Protein AF-A0A7R9UP98-F1 (afdb_monomer_lite)

Sequence (115 aa):
EKPYFRLSAMPDPSTVRPPRVLADALEVVKRRWASDLDYDYAREQLKSIRQDLTVQLLHDDLAADVYETHARIAIEADDLGEFNTCQAQLQPLHAAGHHVRHAPEFCAYRVLYNS

Organism: Diacronema lutheri (NCBI:txid2081491)

Secondary structure (DSSP, 8-state):
---------PPPGGGSPPHHHHHHHHHHHHHHHHHH--HHHHHHHHHHHHHHHHHTT--SHHHHHHHHHHHHHHHHTT-HHHHHHHHHHHHHHHHTTTTTTTHHHHHHHHHHS--

Foldseek 3Di:
DDDDPPPPPPPDLVPQDDLVVLLVLLVVLVVCCVPPVPLVVSLVSLVSSLSSCVSVVPLALSNLSSLVVQLVSCVVVVNVVSNVVSLVSNVVSCVVPHPVVCVVVNVVCCVVVVD

Structure (mmCIF, N/CA/C/O backbone):
data_AF-A0A7R9UP98-F1
#
_entry.id   AF-A0A7R9UP98-F1
#
loop_
_atom_site.group_PDB
_atom_site.id
_atom_site.type_symbol
_atom_site.label_atom_id
_atom_site.label_alt_id
_atom_site.label_comp_id
_atom_site.label_asym_id
_atom_site.label_entity_id
_atom_site.label_seq_id
_atom_site.pdbx_PDB_ins_code
_atom_site.Cartn_x
_atom_site.Cartn_y
_atom_site.Cartn_z
_atom_site.occupancy
_atom_site.B_iso_or_equiv
_atom_site.auth_seq_id
_atom_site.auth_comp_id
_atom_site.auth_asym_id
_atom_site.auth_atom_id
_atom_site.pdbx_PDB_model_num
ATOM 1 N N . GLU A 1 1 ? 27.767 -6.235 24.471 1.00 41.78 1 GLU A N 1
ATOM 2 C CA . GLU A 1 1 ? 27.054 -5.758 23.265 1.00 41.78 1 GLU A CA 1
ATOM 3 C C . GLU A 1 1 ? 26.951 -6.879 22.239 1.00 41.78 1 GLU A C 1
ATOM 5 O O . GLU A 1 1 ? 27.918 -7.611 22.062 1.00 41.78 1 GLU A O 1
ATOM 10 N N . LYS A 1 2 ? 25.772 -7.078 21.637 1.00 41.09 2 LYS A N 1
ATOM 11 C CA . LYS A 1 2 ? 25.534 -8.093 20.598 1.00 41.09 2 LYS A CA 1
ATOM 12 C C . LYS A 1 2 ? 25.690 -7.432 19.221 1.00 41.09 2 LYS A C 1
ATOM 14 O O . LYS A 1 2 ? 25.145 -6.344 19.042 1.00 41.09 2 LYS A O 1
ATOM 19 N N . PRO A 1 3 ? 26.402 -8.044 18.261 1.00 43.03 3 PRO A N 1
ATOM 20 C CA . PRO A 1 3 ? 26.537 -7.478 16.928 1.00 43.03 3 PRO A CA 1
ATOM 21 C C . PRO A 1 3 ? 25.177 -7.454 16.219 1.00 43.03 3 PRO A C 1
ATOM 23 O O . PRO A 1 3 ? 24.456 -8.452 16.182 1.00 43.03 3 PRO A O 1
ATOM 26 N N . TYR A 1 4 ? 24.840 -6.287 15.671 1.00 38.25 4 TYR A N 1
ATOM 27 C CA . TYR A 1 4 ? 23.682 -6.047 14.819 1.00 38.25 4 TYR A CA 1
ATOM 28 C C . TYR A 1 4 ? 23.824 -6.853 13.529 1.00 38.25 4 TYR A C 1
ATOM 30 O O . TYR A 1 4 ? 24.476 -6.429 12.576 1.00 38.25 4 TYR A O 1
ATOM 38 N N . PHE A 1 5 ? 23.195 -8.019 13.490 1.00 37.38 5 PHE A N 1
ATOM 39 C CA . PHE A 1 5 ? 22.993 -8.742 12.249 1.00 37.38 5 PHE A CA 1
ATOM 40 C C . PHE A 1 5 ? 21.791 -8.098 11.551 1.00 37.38 5 PHE A C 1
ATOM 42 O O . PHE A 1 5 ? 20.640 -8.393 11.870 1.00 37.38 5 PHE A O 1
ATOM 49 N N . ARG A 1 6 ? 22.042 -7.149 10.640 1.00 45.88 6 ARG A N 1
ATOM 50 C CA . ARG A 1 6 ? 21.003 -6.713 9.702 1.00 45.88 6 ARG A CA 1
ATOM 51 C C . ARG A 1 6 ? 20.699 -7.898 8.788 1.00 45.88 6 ARG A C 1
ATOM 53 O O . ARG A 1 6 ? 21.364 -8.088 7.775 1.00 45.88 6 ARG A O 1
ATOM 60 N N . LEU A 1 7 ? 19.694 -8.690 9.149 1.00 43.59 7 LEU A N 1
ATOM 61 C CA . LEU A 1 7 ? 19.014 -9.594 8.225 1.00 43.59 7 LEU A CA 1
ATOM 62 C C . LEU A 1 7 ? 18.200 -8.748 7.241 1.00 43.59 7 LEU A C 1
ATOM 64 O O . LEU A 1 7 ? 16.979 -8.703 7.295 1.00 43.59 7 LEU A O 1
ATOM 68 N N . SER A 1 8 ? 18.886 -8.093 6.307 1.00 48.81 8 SER A N 1
ATOM 69 C CA . SER A 1 8 ? 18.308 -7.835 4.989 1.00 48.81 8 SER A CA 1
ATOM 70 C C . SER A 1 8 ? 18.364 -9.151 4.211 1.00 48.81 8 SER A C 1
ATOM 72 O O . SER A 1 8 ? 19.108 -9.279 3.243 1.00 48.81 8 SER A O 1
ATOM 74 N N . ALA A 1 9 ? 17.637 -10.169 4.680 1.00 50.19 9 ALA A N 1
ATOM 75 C CA . ALA A 1 9 ? 17.343 -11.319 3.843 1.00 50.19 9 ALA A CA 1
ATOM 76 C C . ALA A 1 9 ? 16.427 -10.789 2.741 1.00 50.19 9 ALA A C 1
ATOM 78 O O . ALA A 1 9 ? 15.290 -10.404 3.013 1.00 50.19 9 ALA A O 1
ATOM 79 N N . MET A 1 10 ? 16.959 -10.669 1.524 1.00 46.31 10 MET A N 1
ATOM 80 C CA . MET A 1 10 ? 16.123 -10.432 0.355 1.00 46.31 10 MET A CA 1
ATOM 81 C C . MET A 1 10 ? 15.024 -11.503 0.382 1.00 46.31 10 MET A C 1
ATOM 83 O O . MET A 1 10 ? 15.370 -12.682 0.503 1.00 46.31 10 MET A O 1
ATOM 87 N N . PRO A 1 11 ? 13.732 -11.126 0.363 1.00 49.78 11 PRO A N 1
ATOM 88 C CA . PRO A 1 11 ? 12.665 -12.111 0.288 1.00 49.78 11 PRO A CA 1
ATOM 89 C C . PRO A 1 11 ? 12.935 -12.984 -0.935 1.00 49.78 11 PRO A C 1
ATOM 91 O O . PRO A 1 11 ? 13.249 -12.473 -2.012 1.00 49.78 11 PRO A O 1
ATOM 94 N N . ASP A 1 12 ? 12.917 -14.299 -0.734 1.00 50.06 12 ASP A N 1
ATOM 95 C CA . ASP A 1 12 ? 13.171 -15.261 -1.797 1.00 50.06 12 ASP A CA 1
ATOM 96 C C . ASP A 1 12 ? 12.195 -14.965 -2.954 1.00 50.06 12 ASP A C 1
ATOM 98 O O . ASP A 1 12 ? 10.987 -14.916 -2.707 1.00 50.06 12 ASP A O 1
ATOM 102 N N . PRO A 1 13 ? 12.659 -14.750 -4.200 1.00 51.25 13 PRO A N 1
ATOM 103 C CA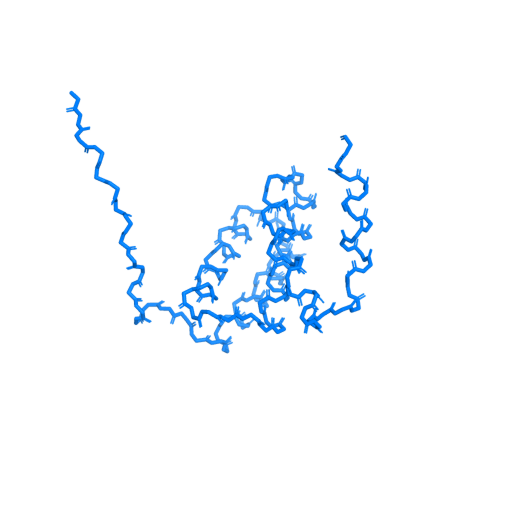 . PRO A 1 13 ? 11.787 -14.468 -5.341 1.00 51.25 13 PRO A CA 1
ATOM 104 C C . PRO A 1 13 ? 10.675 -15.511 -5.533 1.00 51.25 13 PRO A C 1
ATOM 106 O O . PRO A 1 13 ? 9.622 -15.189 -6.076 1.00 51.25 13 PRO A O 1
ATOM 109 N N . SER A 1 14 ? 10.878 -16.749 -5.062 1.00 52.53 14 SER A N 1
ATOM 110 C CA . SER A 1 14 ? 9.872 -17.819 -5.081 1.00 52.53 14 SER A CA 1
ATOM 111 C C . SER A 1 14 ? 8.737 -17.640 -4.061 1.00 52.53 14 SER A C 1
ATOM 113 O O . SER A 1 14 ? 7.706 -18.300 -4.175 1.00 52.53 14 SER A O 1
ATOM 115 N N . THR A 1 15 ? 8.892 -16.731 -3.095 1.00 69.88 15 THR A N 1
ATOM 116 C CA . THR A 1 15 ? 7.863 -16.363 -2.103 1.00 69.88 15 THR A CA 1
ATOM 117 C C . THR A 1 15 ? 7.038 -15.144 -2.510 1.00 69.88 15 THR A C 1
ATOM 119 O O . THR A 1 15 ? 6.049 -14.822 -1.853 1.00 69.88 15 THR A O 1
ATOM 122 N N . VAL A 1 16 ? 7.411 -14.485 -3.609 1.00 83.88 16 VAL A N 1
ATOM 123 C CA . VAL A 1 16 ? 6.741 -13.280 -4.090 1.00 83.88 16 VAL A CA 1
ATOM 124 C C . VAL A 1 16 ? 5.466 -13.659 -4.842 1.00 83.88 16 VAL A C 1
ATOM 126 O O . VAL A 1 16 ? 5.486 -14.453 -5.787 1.00 83.88 16 VAL A O 1
ATOM 129 N N . ARG A 1 17 ? 4.327 -13.097 -4.427 1.00 90.56 17 ARG A N 1
ATOM 130 C CA . ARG A 1 17 ? 3.030 -13.402 -5.049 1.00 90.56 17 ARG A CA 1
ATOM 131 C C . ARG A 1 17 ? 2.944 -12.806 -6.465 1.00 90.56 17 ARG A C 1
ATOM 133 O O . ARG A 1 17 ? 3.323 -11.651 -6.661 1.00 90.56 17 ARG A O 1
ATOM 140 N N . PRO A 1 18 ? 2.385 -13.539 -7.448 1.00 92.88 18 PRO A N 1
ATOM 141 C CA . PRO A 1 18 ? 2.202 -13.018 -8.801 1.00 92.88 18 PRO A CA 1
ATOM 142 C C . PRO A 1 18 ? 1.107 -11.933 -8.853 1.00 92.88 18 PRO A C 1
ATOM 144 O O . PRO A 1 18 ? 0.195 -11.960 -8.021 1.00 92.88 18 PRO A O 1
ATOM 147 N N . PRO A 1 19 ? 1.095 -11.054 -9.879 1.00 92.56 19 PRO A N 1
ATOM 148 C CA . PRO A 1 19 ? 0.209 -9.882 -9.940 1.00 92.56 19 PRO A CA 1
ATOM 149 C C . PRO A 1 19 ? -1.278 -10.185 -9.739 1.00 92.56 19 PRO A C 1
ATOM 151 O O . PRO A 1 19 ? -1.954 -9.491 -8.989 1.00 92.56 19 PRO A O 1
ATOM 154 N N . ARG A 1 20 ? -1.787 -11.275 -10.333 1.00 92.75 20 ARG A N 1
ATOM 155 C CA . ARG A 1 20 ? -3.192 -11.692 -10.159 1.00 92.75 20 ARG A CA 1
ATOM 156 C C . ARG A 1 20 ? -3.555 -11.953 -8.691 1.00 92.75 20 ARG A C 1
ATOM 158 O O . ARG A 1 20 ? -4.618 -11.560 -8.240 1.00 92.75 20 ARG A O 1
ATOM 165 N N . VAL A 1 21 ? -2.641 -12.573 -7.939 1.00 94.81 21 VAL A N 1
ATOM 166 C CA . VAL A 1 21 ? -2.848 -12.898 -6.521 1.00 94.81 21 VAL A CA 1
ATOM 167 C C . VAL A 1 21 ? -2.729 -11.636 -5.671 1.00 94.81 21 VAL A C 1
ATOM 169 O O . VAL A 1 21 ? -3.433 -11.507 -4.676 1.00 94.81 21 VAL A O 1
ATOM 172 N N . LEU A 1 22 ? -1.866 -10.693 -6.061 1.00 95.25 22 LEU A N 1
ATOM 173 C CA . LEU A 1 22 ? -1.770 -9.386 -5.409 1.00 95.25 22 LEU A CA 1
ATOM 174 C C . LEU A 1 22 ? -3.046 -8.556 -5.601 1.00 95.25 22 LEU A C 1
ATOM 176 O O . LEU A 1 22 ? -3.505 -7.943 -4.641 1.00 95.25 22 LEU A O 1
ATOM 180 N N . ALA A 1 23 ? -3.645 -8.587 -6.793 1.00 94.31 23 ALA A N 1
ATOM 181 C CA . ALA A 1 23 ? -4.933 -7.949 -7.058 1.00 94.31 23 ALA A CA 1
ATOM 182 C C . ALA A 1 23 ? -6.058 -8.573 -6.213 1.00 94.31 23 ALA A C 1
ATOM 184 O O . ALA A 1 23 ? -6.781 -7.855 -5.524 1.00 94.31 23 ALA A O 1
ATOM 185 N N . ASP A 1 24 ? -6.150 -9.906 -6.172 1.00 93.88 24 ASP A N 1
ATOM 186 C CA . ASP A 1 24 ? -7.130 -10.602 -5.326 1.00 93.88 24 ASP A CA 1
ATOM 187 C C . ASP A 1 24 ? -6.931 -10.278 -3.836 1.00 93.88 24 ASP A C 1
ATOM 189 O O . ASP A 1 24 ? -7.898 -10.053 -3.102 1.00 93.88 24 ASP A O 1
ATOM 193 N N . ALA A 1 25 ? -5.675 -10.223 -3.381 1.00 95.06 25 ALA A N 1
ATOM 194 C CA . ALA A 1 25 ? -5.334 -9.865 -2.010 1.00 95.06 25 ALA A CA 1
ATOM 195 C C . ALA A 1 25 ? -5.737 -8.421 -1.680 1.00 95.06 25 ALA A C 1
ATOM 197 O O . ALA A 1 25 ? -6.303 -8.185 -0.613 1.00 95.06 25 ALA A O 1
ATOM 198 N N . LEU A 1 26 ? -5.507 -7.471 -2.591 1.00 96.75 26 LEU A N 1
ATOM 199 C CA . LEU A 1 26 ? -5.946 -6.085 -2.427 1.00 96.75 26 LEU A CA 1
ATOM 200 C C . LEU A 1 26 ? -7.469 -6.000 -2.259 1.00 96.75 26 LEU A C 1
ATOM 202 O O . LEU A 1 26 ? -7.948 -5.324 -1.350 1.00 96.75 26 LEU A O 1
ATOM 206 N N . GLU A 1 27 ? -8.234 -6.730 -3.071 1.00 95.75 27 GLU A N 1
ATOM 207 C CA . GLU A 1 27 ? -9.696 -6.761 -2.967 1.00 95.75 27 GLU A CA 1
ATOM 208 C C . GLU A 1 27 ? -10.184 -7.371 -1.646 1.00 95.75 27 GLU A C 1
ATOM 210 O O . GLU A 1 27 ? -11.175 -6.915 -1.072 1.00 95.75 27 GLU A O 1
ATOM 215 N N . VAL A 1 28 ? -9.481 -8.376 -1.114 1.00 95.75 28 VAL A N 1
ATOM 216 C CA . VAL A 1 28 ? -9.757 -8.904 0.233 1.00 95.75 28 VAL A CA 1
ATOM 217 C C . VAL A 1 28 ? -9.521 -7.834 1.296 1.00 95.75 28 VAL A C 1
ATOM 219 O O . VAL A 1 28 ? -10.375 -7.664 2.168 1.00 95.75 28 VAL A O 1
ATOM 222 N N . VAL A 1 29 ? -8.413 -7.090 1.215 1.00 95.75 29 VAL A N 1
ATOM 223 C CA . VAL A 1 29 ? -8.117 -6.010 2.166 1.00 95.75 29 VAL A CA 1
ATOM 224 C C . VAL A 1 29 ? -9.181 -4.916 2.101 1.00 95.75 29 VAL A C 1
ATOM 226 O O . VAL A 1 29 ? -9.720 -4.555 3.143 1.00 95.75 29 VAL A O 1
ATOM 229 N N . LYS A 1 30 ? -9.549 -4.441 0.903 1.00 94.44 30 LYS A N 1
ATOM 230 C CA . LYS A 1 30 ? -10.600 -3.424 0.716 1.00 94.44 30 LYS A CA 1
ATOM 231 C C . LYS A 1 30 ? -11.934 -3.863 1.324 1.00 94.44 30 LYS A C 1
ATOM 233 O O . LYS A 1 30 ? -12.548 -3.106 2.073 1.00 94.44 30 LYS A O 1
ATOM 238 N N . ARG A 1 31 ? -12.371 -5.100 1.046 1.00 93.44 31 ARG A N 1
ATOM 239 C CA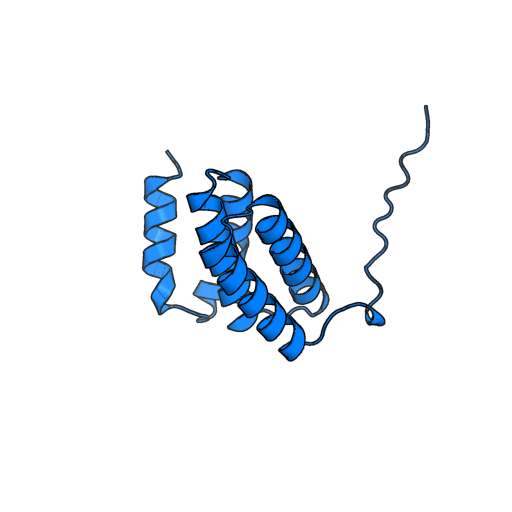 . ARG A 1 31 ? -13.617 -5.648 1.611 1.00 93.44 31 ARG A CA 1
ATOM 240 C C . ARG A 1 31 ? -13.578 -5.720 3.132 1.00 93.44 31 ARG A C 1
ATOM 242 O O . ARG A 1 31 ? -14.568 -5.386 3.771 1.00 93.44 31 ARG A O 1
ATOM 249 N N . ARG A 1 32 ? -12.452 -6.156 3.697 1.00 92.81 32 ARG A N 1
ATOM 250 C CA . ARG A 1 32 ? -12.313 -6.316 5.144 1.00 92.81 32 ARG A CA 1
ATOM 251 C C . ARG A 1 32 ? -12.184 -4.985 5.874 1.00 92.81 32 ARG A C 1
ATOM 253 O O . ARG A 1 32 ? -12.748 -4.838 6.950 1.00 92.81 32 ARG A O 1
ATOM 260 N N . TRP A 1 33 ? -11.511 -4.002 5.278 1.00 93.88 33 TRP A N 1
ATOM 261 C CA . TRP A 1 33 ? -11.506 -2.637 5.800 1.00 93.88 33 TRP A CA 1
ATOM 262 C C . TRP A 1 33 ? -12.934 -2.091 5.903 1.00 93.88 33 TRP A C 1
ATOM 264 O O . TRP A 1 33 ? -13.330 -1.613 6.960 1.00 93.88 33 TRP A O 1
ATOM 274 N N . ALA A 1 34 ? -13.740 -2.268 4.851 1.00 91.50 34 ALA A N 1
ATOM 275 C CA . ALA A 1 34 ? -15.126 -1.809 4.828 1.00 91.50 34 ALA A CA 1
ATOM 276 C C . ALA A 1 34 ? -16.047 -2.500 5.856 1.00 91.50 34 ALA A C 1
ATOM 278 O O . ALA A 1 34 ? -17.080 -1.930 6.203 1.00 91.50 34 ALA A O 1
ATOM 279 N N . SER A 1 35 ? -15.719 -3.715 6.318 1.00 89.62 35 SER A N 1
ATOM 280 C CA . SER A 1 35 ? -16.534 -4.451 7.295 1.00 89.62 35 SER A CA 1
ATOM 281 C C . SER A 1 35 ? -16.057 -4.291 8.736 1.00 89.62 35 SER A C 1
ATOM 283 O O . SER A 1 35 ? -16.879 -4.100 9.630 1.00 89.62 35 SER A O 1
ATOM 285 N N . ASP A 1 36 ? -14.746 -4.380 8.958 1.00 87.75 36 ASP A N 1
ATOM 286 C CA . ASP A 1 36 ? -14.173 -4.593 10.289 1.00 87.75 36 ASP A CA 1
ATOM 287 C C . ASP A 1 36 ? -13.412 -3.363 10.805 1.00 87.75 36 ASP A C 1
ATOM 289 O O . ASP A 1 36 ? -13.196 -3.258 12.010 1.00 87.75 36 ASP A O 1
ATOM 293 N N . LEU A 1 37 ? -12.987 -2.451 9.914 1.00 89.81 37 LEU A N 1
ATOM 294 C CA . LEU A 1 37 ? -12.126 -1.294 10.225 1.00 89.81 37 LEU A CA 1
ATOM 295 C C . LEU A 1 37 ? -10.858 -1.659 11.029 1.00 89.81 37 LEU A C 1
ATOM 297 O O . LEU A 1 37 ? -10.328 -0.861 11.800 1.00 89.81 37 LEU A O 1
ATOM 301 N N . ASP A 1 38 ? -10.350 -2.879 10.838 1.00 92.06 38 ASP A N 1
ATOM 302 C CA . ASP A 1 38 ? -9.120 -3.364 11.468 1.00 92.06 38 ASP A CA 1
ATOM 303 C C . ASP A 1 38 ? -7.893 -2.778 10.749 1.00 92.06 38 ASP A C 1
ATOM 305 O O . ASP A 1 38 ? -7.448 -3.279 9.707 1.00 92.06 38 ASP A O 1
ATOM 309 N N . TYR A 1 39 ? -7.380 -1.671 11.293 1.00 93.81 39 TYR A N 1
ATOM 310 C CA . TYR A 1 39 ? -6.281 -0.924 10.681 1.00 93.81 39 TYR A C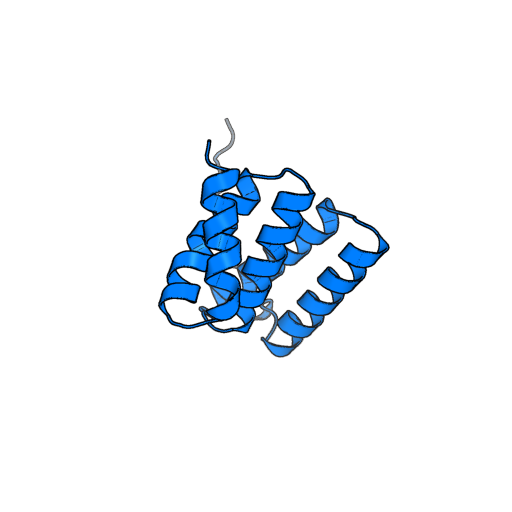A 1
ATOM 311 C C . TYR A 1 39 ? -4.965 -1.693 10.722 1.00 93.81 39 TYR A C 1
ATOM 313 O O . TYR A 1 39 ? -4.243 -1.702 9.726 1.00 93.81 39 TYR A O 1
ATOM 321 N N . ASP A 1 40 ? -4.661 -2.374 11.828 1.00 93.69 40 ASP A N 1
ATOM 322 C CA . ASP A 1 40 ? -3.415 -3.129 11.961 1.00 93.69 40 ASP A CA 1
ATOM 323 C C . ASP A 1 40 ? -3.342 -4.233 10.905 1.00 93.69 40 ASP A C 1
ATOM 325 O O . ASP A 1 40 ? -2.339 -4.347 10.192 1.00 93.69 40 ASP A O 1
ATOM 329 N N . TYR A 1 41 ? -4.442 -4.968 10.707 1.00 93.12 41 TYR A N 1
ATOM 330 C CA . TYR A 1 41 ? -4.530 -5.944 9.628 1.00 93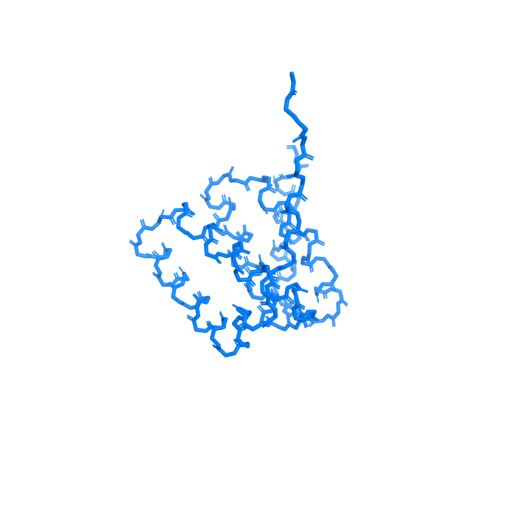.12 41 TYR A CA 1
ATOM 331 C C . TYR A 1 41 ? -4.344 -5.294 8.250 1.00 93.12 41 TYR A C 1
ATOM 333 O O . TYR A 1 41 ? -3.510 -5.750 7.461 1.00 93.12 41 TYR A O 1
ATOM 341 N N . ALA A 1 42 ? -5.103 -4.237 7.938 1.00 95.31 42 ALA A N 1
ATOM 342 C CA . ALA A 1 42 ? -5.043 -3.588 6.628 1.00 95.31 42 ALA A CA 1
ATOM 343 C C . ALA A 1 42 ? -3.632 -3.060 6.320 1.00 95.31 42 ALA A C 1
ATOM 345 O O . ALA A 1 42 ? -3.084 -3.327 5.246 1.00 95.31 42 ALA A O 1
ATOM 346 N N . ARG A 1 43 ? -3.009 -2.386 7.290 1.00 95.56 43 ARG A N 1
ATOM 347 C CA . ARG A 1 43 ? -1.647 -1.854 7.216 1.00 95.56 43 ARG A CA 1
ATOM 348 C C . ARG A 1 43 ? -0.622 -2.952 6.957 1.00 95.56 43 ARG A C 1
ATOM 350 O O . ARG A 1 43 ? 0.208 -2.809 6.057 1.00 95.56 43 ARG A O 1
ATOM 357 N N . GLU A 1 44 ? -0.653 -4.051 7.711 1.00 95.19 44 GLU A N 1
ATOM 358 C CA . GLU A 1 44 ? 0.287 -5.163 7.525 1.00 95.19 44 GLU A CA 1
ATOM 359 C C . GLU A 1 44 ? 0.130 -5.831 6.153 1.00 95.19 44 GLU A C 1
ATOM 361 O O . GLU A 1 44 ? 1.125 -6.069 5.458 1.00 95.19 44 GLU A O 1
ATOM 366 N N . GLN A 1 45 ? -1.107 -6.081 5.716 1.00 96.88 45 GLN A N 1
ATOM 367 C CA . GLN A 1 45 ? -1.354 -6.695 4.411 1.00 96.88 45 GLN A CA 1
ATOM 368 C C . GLN A 1 45 ? -0.919 -5.786 3.259 1.00 96.88 45 GLN A C 1
ATOM 370 O O . GLN A 1 45 ? -0.245 -6.246 2.336 1.00 96.88 45 GLN A O 1
ATOM 375 N N . LEU A 1 46 ? -1.233 -4.491 3.318 1.00 96.88 46 LEU A N 1
ATOM 376 C CA . LEU A 1 46 ? -0.836 -3.540 2.279 1.00 96.88 46 LEU A CA 1
ATOM 377 C C . LEU A 1 46 ? 0.680 -3.331 2.263 1.00 96.88 46 LEU A C 1
ATOM 379 O O . LEU A 1 46 ? 1.266 -3.220 1.187 1.00 96.88 46 LEU A O 1
ATOM 383 N N . LYS A 1 47 ? 1.358 -3.361 3.419 1.00 95.00 47 LYS A N 1
ATOM 384 C CA . LYS A 1 47 ? 2.831 -3.406 3.477 1.00 95.00 47 LYS A CA 1
ATOM 385 C C . LYS A 1 47 ? 3.388 -4.614 2.743 1.00 95.00 47 LYS A C 1
ATOM 387 O O . LYS A 1 47 ? 4.284 -4.449 1.917 1.00 95.00 47 LYS A O 1
ATOM 392 N N . SER A 1 48 ? 2.833 -5.792 3.010 1.00 95.25 48 SER A N 1
ATOM 393 C CA . SER A 1 48 ? 3.242 -7.034 2.361 1.00 95.25 48 SER A CA 1
ATOM 394 C C . SER A 1 48 ? 3.024 -6.987 0.841 1.00 95.25 48 SER A C 1
ATOM 396 O O . SER A 1 48 ? 3.921 -7.349 0.086 1.00 95.25 48 SER A O 1
ATOM 398 N N . ILE A 1 49 ? 1.877 -6.486 0.370 1.00 95.81 49 ILE A N 1
ATOM 399 C CA . ILE A 1 49 ? 1.593 -6.355 -1.071 1.00 95.81 49 ILE A CA 1
ATOM 400 C C . ILE A 1 49 ? 2.574 -5.374 -1.734 1.00 95.81 49 ILE A C 1
ATOM 402 O O . ILE A 1 49 ? 3.156 -5.695 -2.767 1.00 95.81 49 ILE A O 1
ATOM 406 N N . ARG A 1 50 ? 2.826 -4.203 -1.130 1.00 94.88 50 ARG A N 1
ATOM 407 C CA . ARG A 1 50 ? 3.795 -3.220 -1.660 1.00 94.88 50 ARG A CA 1
ATOM 408 C C . ARG A 1 50 ? 5.216 -3.778 -1.725 1.00 94.88 50 ARG A C 1
ATOM 410 O O . ARG A 1 50 ? 5.945 -3.471 -2.667 1.00 94.88 50 ARG A O 1
ATOM 417 N N . GLN A 1 51 ? 5.613 -4.595 -0.748 1.00 93.88 51 GLN A N 1
ATOM 418 C CA . GLN A 1 51 ? 6.911 -5.268 -0.763 1.00 93.88 51 GLN A CA 1
ATOM 419 C C . GLN A 1 51 ? 7.033 -6.191 -1.981 1.00 93.88 51 GLN A C 1
ATOM 421 O O . GLN A 1 51 ? 8.028 -6.111 -2.699 1.00 93.88 51 GLN A O 1
ATOM 426 N N . ASP A 1 52 ? 6.009 -6.999 -2.260 1.00 92.69 52 ASP A N 1
ATOM 427 C CA . ASP A 1 52 ? 5.994 -7.893 -3.423 1.00 92.69 52 ASP A CA 1
ATOM 428 C C . ASP A 1 52 ? 6.035 -7.130 -4.753 1.00 92.69 52 ASP A C 1
ATOM 430 O O . ASP A 1 52 ? 6.744 -7.541 -5.674 1.00 92.69 52 ASP A O 1
ATOM 434 N N . LEU A 1 53 ? 5.313 -6.009 -4.854 1.00 92.50 53 LEU A N 1
ATOM 435 C CA . LEU A 1 53 ? 5.352 -5.129 -6.028 1.00 92.50 53 LEU A CA 1
ATOM 436 C C . LEU A 1 53 ? 6.748 -4.535 -6.238 1.00 92.50 53 LEU A C 1
ATOM 438 O O . LEU A 1 53 ? 7.261 -4.536 -7.356 1.00 92.50 53 LEU A O 1
ATOM 442 N N . THR A 1 54 ? 7.388 -4.095 -5.151 1.00 90.94 54 THR A N 1
ATOM 443 C CA . THR A 1 54 ? 8.744 -3.530 -5.179 1.00 90.94 54 THR A CA 1
ATOM 444 C C . THR A 1 54 ? 9.758 -4.567 -5.654 1.00 90.94 54 THR A C 1
ATOM 446 O O . THR A 1 54 ? 10.588 -4.271 -6.509 1.00 90.94 54 THR A O 1
ATOM 449 N N . VAL A 1 55 ? 9.681 -5.801 -5.142 1.00 91.56 55 VAL A N 1
ATOM 450 C CA . VAL A 1 55 ? 10.590 -6.890 -5.537 1.00 91.56 55 VAL A CA 1
ATOM 451 C C . VAL A 1 55 ? 10.404 -7.269 -7.009 1.00 91.56 55 VAL A C 1
ATOM 453 O O . VAL A 1 55 ? 11.381 -7.580 -7.686 1.00 91.56 55 VAL A O 1
ATOM 456 N N . GLN A 1 56 ? 9.175 -7.196 -7.524 1.00 89.12 56 GLN A N 1
ATOM 457 C CA . GLN A 1 56 ? 8.869 -7.442 -8.939 1.00 89.12 56 GLN A CA 1
ATOM 458 C C . GLN A 1 56 ? 9.129 -6.232 -9.847 1.00 89.12 56 GLN A C 1
ATOM 460 O O . GLN A 1 56 ? 8.976 -6.357 -11.060 1.00 89.12 56 GLN A O 1
ATOM 465 N N . LEU A 1 57 ? 9.522 -5.079 -9.288 1.00 90.25 57 LEU A N 1
ATOM 466 C CA . LEU A 1 57 ? 9.682 -3.808 -10.004 1.00 90.25 57 LEU A CA 1
ATOM 467 C C . LEU A 1 57 ? 8.416 -3.395 -10.779 1.00 90.25 57 LEU A C 1
ATOM 469 O O . LEU A 1 57 ? 8.500 -2.791 -11.853 1.00 90.25 57 LEU A O 1
ATOM 473 N N . LEU A 1 58 ? 7.241 -3.715 -10.233 1.00 89.12 58 LEU A N 1
ATOM 474 C CA . LEU A 1 58 ? 5.952 -3.368 -10.822 1.00 89.12 58 LEU A CA 1
ATOM 475 C C . LEU A 1 58 ? 5.587 -1.929 -10.468 1.00 89.12 58 LEU A C 1
ATOM 477 O O . LEU A 1 58 ? 5.443 -1.576 -9.299 1.00 89.12 58 LEU A O 1
ATOM 481 N N . HIS A 1 59 ? 5.432 -1.114 -11.506 1.00 89.25 59 HIS A N 1
ATOM 482 C CA . HIS A 1 59 ? 5.090 0.302 -11.420 1.00 89.25 59 HIS A CA 1
ATOM 483 C C . HIS A 1 59 ? 3.933 0.599 -12.379 1.00 89.25 59 HIS A C 1
ATOM 485 O O . HIS A 1 59 ? 4.061 1.434 -13.267 1.00 89.25 59 HIS A O 1
ATOM 491 N N . ASP A 1 60 ? 2.852 -0.168 -12.256 1.00 90.75 60 ASP A N 1
ATOM 492 C CA . ASP A 1 60 ? 1.675 -0.117 -13.121 1.00 90.75 60 ASP A CA 1
ATOM 493 C C . ASP A 1 60 ? 0.416 0.324 -12.347 1.00 90.75 60 ASP A C 1
ATOM 495 O O . ASP A 1 60 ? 0.489 0.796 -11.208 1.00 90.75 60 ASP A O 1
ATOM 499 N N . ASP A 1 61 ? -0.755 0.173 -12.967 1.00 92.19 61 ASP A N 1
ATOM 500 C CA . ASP A 1 61 ? -2.038 0.545 -12.364 1.00 92.19 61 ASP A CA 1
ATOM 501 C C . ASP A 1 61 ? -2.350 -0.257 -11.090 1.00 92.19 61 ASP A C 1
ATOM 503 O O . ASP A 1 61 ? -2.944 0.283 -10.156 1.00 92.19 61 ASP A O 1
ATOM 507 N N . LEU A 1 62 ? -1.901 -1.517 -10.995 1.00 93.25 62 LEU A N 1
ATOM 508 C CA . LEU A 1 62 ? -2.063 -2.305 -9.772 1.00 93.25 62 LEU A CA 1
ATOM 509 C C . LEU A 1 62 ? -1.225 -1.708 -8.641 1.00 93.25 62 LEU A C 1
ATOM 511 O O . LEU A 1 62 ? -1.710 -1.585 -7.516 1.00 93.25 62 LEU A O 1
ATOM 515 N N . ALA A 1 63 ? 0.018 -1.315 -8.929 1.00 94.06 63 ALA A N 1
ATOM 516 C CA . ALA A 1 63 ? 0.844 -0.641 -7.939 1.00 94.06 63 ALA A CA 1
ATOM 517 C C . ALA A 1 63 ? 0.187 0.662 -7.468 1.00 94.06 63 ALA A C 1
ATOM 519 O O . ALA A 1 63 ? 0.070 0.877 -6.259 1.00 94.06 63 ALA A O 1
ATOM 520 N N . ALA A 1 64 ? -0.308 1.485 -8.397 1.00 93.56 64 ALA A N 1
ATOM 521 C CA . ALA A 1 64 ? -1.032 2.706 -8.059 1.00 93.56 64 ALA A CA 1
ATOM 522 C C . ALA A 1 64 ? 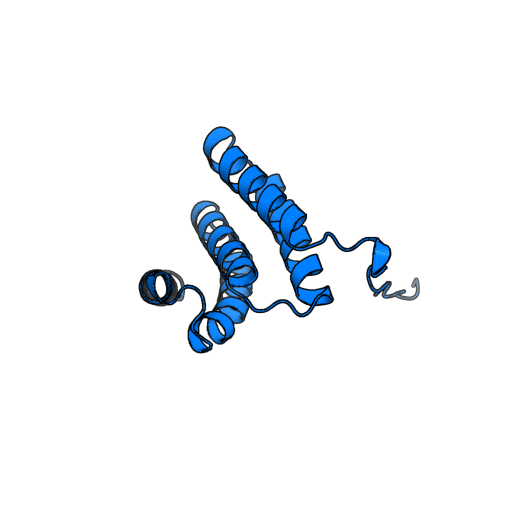-2.238 2.419 -7.146 1.00 93.56 64 ALA A C 1
ATOM 524 O O . ALA A 1 64 ? -2.327 3.015 -6.076 1.00 93.56 64 ALA A O 1
ATOM 525 N N . ASP A 1 65 ? -3.099 1.455 -7.483 1.00 94.25 65 ASP A N 1
ATOM 526 C CA . ASP A 1 65 ? -4.280 1.108 -6.675 1.00 94.25 65 ASP A CA 1
ATOM 527 C C . ASP A 1 65 ? -3.919 0.665 -5.245 1.00 94.25 65 ASP A C 1
ATOM 529 O O . ASP A 1 65 ? -4.548 1.087 -4.270 1.00 94.25 65 ASP A O 1
ATOM 533 N N . VAL A 1 66 ? -2.858 -0.135 -5.085 1.00 96.06 66 VAL A N 1
ATOM 534 C CA . VAL A 1 66 ? -2.375 -0.559 -3.760 1.00 96.06 66 VAL A CA 1
ATOM 535 C C . VAL A 1 66 ? -1.913 0.642 -2.935 1.00 96.06 66 VAL A C 1
ATOM 537 O O . VAL A 1 66 ? -2.283 0.766 -1.764 1.00 96.06 66 VAL A O 1
ATOM 540 N N . TYR A 1 67 ? -1.100 1.526 -3.520 1.00 95.50 67 TYR A N 1
ATOM 541 C CA . TYR A 1 67 ? -0.593 2.702 -2.814 1.00 95.50 67 TYR A CA 1
ATOM 542 C C . TYR A 1 67 ? -1.705 3.711 -2.497 1.00 95.50 67 TYR A C 1
ATOM 544 O O . TYR A 1 67 ? -1.714 4.260 -1.396 1.00 95.50 67 TYR A O 1
ATOM 552 N N . GLU A 1 68 ? -2.655 3.926 -3.409 1.00 93.62 68 GLU A N 1
ATOM 553 C CA . GLU A 1 68 ? -3.815 4.800 -3.196 1.00 93.62 68 GLU A CA 1
ATOM 554 C C . GLU A 1 68 ? -4.715 4.262 -2.083 1.00 93.62 68 GLU A C 1
ATOM 556 O O . GLU A 1 68 ? -5.096 5.005 -1.179 1.00 93.62 68 GLU A O 1
ATOM 561 N N . THR A 1 69 ? -5.012 2.960 -2.112 1.00 95.06 69 THR A N 1
ATOM 562 C CA . THR A 1 69 ? -5.814 2.293 -1.079 1.00 95.06 69 THR A CA 1
ATOM 563 C C . THR A 1 69 ? -5.159 2.437 0.292 1.00 95.06 69 THR A C 1
ATOM 565 O O . THR A 1 69 ? -5.816 2.826 1.254 1.00 95.06 69 THR A O 1
ATOM 568 N N . HIS A 1 70 ? -3.853 2.184 0.387 1.00 96.69 70 HIS A N 1
ATOM 569 C CA . HIS A 1 70 ? -3.139 2.292 1.656 1.00 96.69 70 HIS A CA 1
ATOM 570 C C . HIS A 1 70 ? -3.056 3.733 2.158 1.00 96.69 70 HIS A C 1
ATOM 572 O O . HIS A 1 70 ? -3.256 3.974 3.343 1.00 96.69 70 HIS A O 1
ATOM 578 N N . ALA A 1 71 ? -2.830 4.696 1.267 1.00 94.00 71 ALA A N 1
ATOM 579 C CA . ALA A 1 71 ? -2.822 6.105 1.628 1.00 94.00 71 ALA A CA 1
ATOM 580 C C . ALA A 1 71 ? -4.182 6.577 2.177 1.00 94.00 71 ALA A C 1
ATOM 582 O O . ALA A 1 71 ? -4.204 7.290 3.177 1.00 94.00 71 ALA A O 1
ATOM 583 N N . ARG A 1 72 ? -5.306 6.155 1.574 1.00 92.50 72 ARG A N 1
ATOM 584 C CA . ARG A 1 72 ? -6.657 6.482 2.070 1.00 92.50 72 ARG A CA 1
ATOM 585 C C . ARG A 1 72 ? -6.914 5.885 3.453 1.00 92.50 72 ARG A C 1
ATOM 587 O O . ARG A 1 72 ? -7.268 6.618 4.368 1.00 92.50 72 ARG A O 1
ATOM 594 N N . ILE A 1 73 ? -6.647 4.588 3.618 1.00 94.00 73 ILE A N 1
ATOM 595 C CA . ILE A 1 73 ? -6.819 3.890 4.902 1.00 94.00 73 ILE A CA 1
ATOM 596 C C . ILE A 1 73 ? -5.941 4.520 5.994 1.00 94.00 73 ILE A C 1
ATOM 598 O O . ILE A 1 73 ? -6.396 4.706 7.117 1.00 94.00 73 ILE A O 1
ATOM 602 N N . ALA A 1 74 ? -4.701 4.896 5.668 1.00 93.50 74 ALA A N 1
ATOM 603 C CA . ALA A 1 74 ? -3.800 5.553 6.612 1.00 93.50 74 ALA A CA 1
ATOM 604 C C . ALA A 1 74 ? -4.322 6.927 7.066 1.00 93.50 74 ALA A C 1
ATOM 606 O O . ALA A 1 74 ? -4.230 7.236 8.248 1.00 93.50 74 ALA A O 1
ATOM 607 N N . ILE A 1 75 ? -4.910 7.730 6.168 1.00 92.56 75 ILE A N 1
ATOM 608 C CA . ILE A 1 75 ? -5.566 8.994 6.553 1.00 92.56 75 ILE A CA 1
ATOM 609 C C . ILE A 1 75 ? -6.772 8.726 7.457 1.00 92.56 75 ILE A C 1
ATOM 611 O O . ILE A 1 75 ? -6.917 9.380 8.485 1.00 92.56 75 ILE A O 1
ATOM 615 N N . GLU A 1 76 ? -7.632 7.771 7.093 1.00 91.62 76 GLU A N 1
ATOM 616 C CA . GLU A 1 76 ? -8.814 7.410 7.892 1.00 91.62 76 GLU A CA 1
ATOM 617 C C . GLU A 1 76 ? -8.440 6.938 9.309 1.00 91.62 76 GLU A C 1
ATOM 619 O O . GLU A 1 76 ? -9.202 7.156 10.250 1.00 91.62 76 GLU A O 1
ATOM 624 N N . ALA A 1 77 ? -7.256 6.340 9.466 1.00 91.56 77 ALA A N 1
ATOM 625 C CA . ALA A 1 77 ? -6.701 5.879 10.736 1.00 91.56 77 ALA A CA 1
ATOM 626 C C . ALA A 1 77 ? -5.759 6.887 11.435 1.00 91.56 77 ALA A C 1
ATOM 628 O O . ALA A 1 77 ? -5.153 6.533 12.446 1.00 91.56 77 ALA A O 1
ATOM 629 N N . ASP A 1 78 ? -5.625 8.116 10.920 1.00 92.62 78 ASP A N 1
ATOM 630 C CA . ASP A 1 78 ? -4.739 9.178 11.439 1.00 92.62 78 ASP A CA 1
ATOM 631 C C . ASP A 1 78 ? -3.228 8.819 11.451 1.00 92.62 78 ASP A C 1
ATOM 633 O O . ASP A 1 78 ? -2.424 9.385 12.192 1.00 92.62 78 ASP A O 1
ATOM 637 N N . ASP A 1 79 ? -2.794 7.887 10.592 1.00 93.56 79 ASP A N 1
ATOM 638 C CA . ASP A 1 79 ? -1.387 7.495 10.413 1.00 93.56 79 ASP A CA 1
ATOM 639 C C . ASP A 1 79 ? -0.726 8.295 9.279 1.00 93.56 79 ASP A C 1
ATOM 641 O O . ASP A 1 79 ? -0.467 7.817 8.166 1.00 93.56 79 ASP A O 1
ATOM 645 N N . LEU A 1 80 ? -0.416 9.558 9.578 1.00 91.44 80 LEU A N 1
ATOM 646 C CA . LEU A 1 80 ? 0.222 10.470 8.623 1.00 91.44 80 LEU A CA 1
ATOM 647 C C . LEU A 1 80 ? 1.620 10.002 8.177 1.00 91.44 80 LEU A C 1
ATOM 649 O O . LEU A 1 80 ? 2.072 10.339 7.080 1.00 91.44 80 LEU A O 1
ATOM 653 N N . GLY A 1 81 ? 2.318 9.211 8.997 1.00 93.12 81 GLY A N 1
ATOM 654 C CA . GLY A 1 81 ? 3.632 8.668 8.648 1.00 93.12 81 GLY A CA 1
ATOM 655 C C . GLY A 1 81 ? 3.545 7.648 7.511 1.00 93.12 81 GLY A C 1
ATOM 656 O O . GLY A 1 81 ? 4.317 7.704 6.543 1.00 93.12 81 GLY A O 1
ATOM 657 N N . GLU A 1 82 ? 2.576 6.738 7.596 1.00 92.19 82 GLU A N 1
ATOM 658 C CA . GLU A 1 82 ? 2.321 5.753 6.548 1.00 92.19 82 GLU A CA 1
ATOM 659 C C . GLU A 1 82 ? 1.737 6.407 5.288 1.00 92.19 82 GLU A C 1
ATOM 661 O O . GLU A 1 82 ? 2.153 6.069 4.173 1.00 92.19 82 GLU A O 1
ATOM 666 N N . PHE A 1 83 ? 0.860 7.404 5.449 1.00 93.00 83 PHE A N 1
ATOM 667 C CA . PHE A 1 83 ? 0.345 8.205 4.337 1.00 93.00 83 PHE A CA 1
ATOM 668 C C . PHE A 1 83 ? 1.474 8.869 3.536 1.00 93.00 83 PHE A C 1
ATOM 670 O O . PHE A 1 83 ? 1.560 8.682 2.321 1.00 93.00 83 PHE A O 1
ATOM 677 N N . ASN A 1 84 ? 2.382 9.585 4.204 1.00 91.06 84 ASN A N 1
ATOM 678 C CA . ASN A 1 84 ? 3.501 10.267 3.546 1.00 91.06 84 ASN A CA 1
ATOM 679 C C . ASN A 1 84 ? 4.423 9.284 2.810 1.00 91.06 84 ASN A C 1
ATOM 681 O O . ASN A 1 84 ? 4.900 9.567 1.709 1.00 91.06 84 ASN A O 1
ATOM 685 N N . THR A 1 85 ? 4.621 8.092 3.380 1.00 92.19 85 THR A N 1
ATOM 686 C CA . THR A 1 85 ? 5.371 7.012 2.724 1.00 92.19 85 THR A CA 1
ATOM 687 C C . THR A 1 85 ? 4.691 6.567 1.428 1.00 92.19 85 THR A C 1
ATOM 689 O O . THR A 1 85 ? 5.360 6.411 0.406 1.00 92.19 85 THR A O 1
ATOM 692 N N . CYS A 1 86 ? 3.365 6.391 1.438 1.00 93.31 86 CYS A N 1
ATOM 693 C CA . CYS A 1 86 ? 2.608 6.048 0.233 1.00 93.31 86 CYS A CA 1
ATOM 694 C C . CYS A 1 86 ? 2.651 7.174 -0.804 1.00 93.31 86 CYS A C 1
ATOM 696 O O . CYS A 1 86 ? 2.877 6.918 -1.984 1.00 93.31 86 CYS A O 1
ATOM 698 N N . GLN A 1 87 ? 2.484 8.421 -0.367 1.00 89.56 87 GLN A N 1
ATOM 699 C CA . GLN A 1 87 ? 2.475 9.588 -1.242 1.00 89.56 87 GLN A CA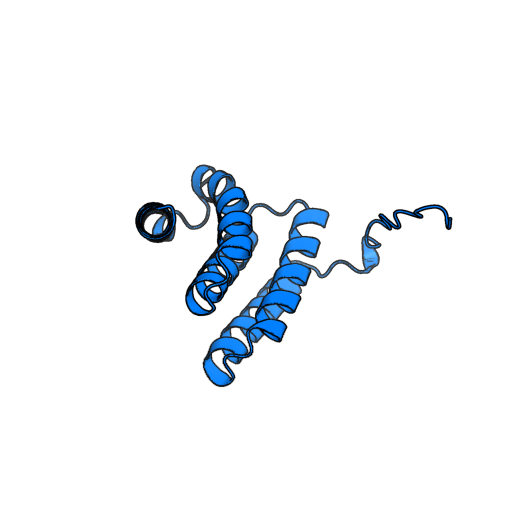 1
ATOM 700 C C . GLN A 1 87 ? 3.781 9.728 -2.037 1.00 89.56 87 GLN A C 1
ATOM 702 O O . GLN A 1 87 ? 3.738 9.982 -3.242 1.00 89.56 87 GLN A O 1
ATOM 707 N N . ALA A 1 88 ? 4.934 9.529 -1.392 1.00 90.88 88 ALA A N 1
ATOM 708 C CA . ALA A 1 88 ? 6.232 9.601 -2.060 1.00 90.88 88 ALA A CA 1
ATOM 709 C C . ALA A 1 88 ? 6.358 8.589 -3.216 1.00 90.88 88 ALA A C 1
ATOM 711 O O . ALA A 1 88 ? 7.015 8.877 -4.215 1.00 90.88 88 ALA A O 1
ATOM 712 N N . GLN A 1 89 ? 5.705 7.427 -3.099 1.00 91.81 89 GLN A N 1
ATOM 713 C CA . GLN A 1 89 ? 5.673 6.394 -4.140 1.00 91.81 89 GLN A CA 1
ATOM 714 C C . GLN A 1 89 ? 4.587 6.647 -5.196 1.00 91.81 89 GLN A C 1
ATOM 716 O O . GLN A 1 89 ? 4.783 6.327 -6.365 1.00 91.81 89 GLN A O 1
ATOM 721 N N . LEU A 1 90 ? 3.470 7.279 -4.824 1.00 90.06 90 LEU A N 1
ATOM 722 C CA . LEU A 1 90 ? 2.419 7.669 -5.771 1.00 90.06 90 LEU A CA 1
ATOM 723 C C . LEU A 1 90 ? 2.868 8.763 -6.736 1.00 90.06 90 LEU A C 1
ATOM 725 O O . LEU A 1 90 ? 2.471 8.748 -7.897 1.00 90.06 90 LEU A O 1
ATOM 729 N N . GLN A 1 91 ? 3.718 9.692 -6.295 1.00 87.88 91 GLN A N 1
ATOM 730 C CA . GLN A 1 91 ? 4.173 10.804 -7.129 1.00 87.88 91 GLN A CA 1
ATOM 731 C C . GLN A 1 91 ? 4.782 10.363 -8.480 1.00 87.88 91 GLN A C 1
ATOM 733 O O . GLN A 1 91 ? 4.335 10.878 -9.510 1.00 87.88 91 GLN A O 1
ATOM 738 N N . PRO A 1 92 ? 5.758 9.432 -8.538 1.00 89.69 92 PRO A N 1
ATOM 739 C CA . PRO A 1 92 ? 6.268 8.934 -9.814 1.00 89.69 92 PRO A CA 1
ATOM 740 C C . PRO A 1 92 ? 5.239 8.103 -10.599 1.00 89.69 92 PRO A C 1
ATOM 742 O O . PRO A 1 92 ? 5.212 8.207 -11.823 1.00 89.69 92 PRO A O 1
ATOM 745 N N . LEU A 1 93 ? 4.367 7.334 -9.934 1.00 88.00 93 LEU A N 1
ATOM 746 C CA . LEU A 1 93 ? 3.328 6.526 -10.596 1.00 88.00 93 LEU A CA 1
ATOM 747 C C . LEU A 1 93 ? 2.294 7.405 -11.316 1.00 88.00 93 LEU A C 1
ATOM 749 O O . LEU A 1 93 ? 1.988 7.187 -12.489 1.00 88.00 93 LEU A O 1
ATOM 753 N N . HIS A 1 94 ? 1.813 8.455 -10.648 1.00 86.25 94 HIS A N 1
ATOM 754 C CA . HIS A 1 94 ? 0.894 9.434 -11.233 1.00 86.25 94 HIS A CA 1
ATOM 755 C C . HIS A 1 94 ? 1.559 10.232 -12.356 1.00 86.25 94 HIS A C 1
ATOM 757 O O . HIS A 1 94 ? 0.933 10.473 -13.388 1.00 86.25 94 HIS A O 1
ATOM 763 N N . ALA A 1 95 ? 2.835 10.604 -12.199 1.00 85.12 95 ALA A N 1
ATOM 764 C CA . ALA A 1 95 ? 3.599 11.280 -13.250 1.00 85.12 95 ALA A CA 1
ATOM 765 C C . ALA A 1 95 ? 3.793 10.404 -14.502 1.00 85.12 95 ALA A C 1
ATOM 767 O O . ALA A 1 95 ? 3.848 10.933 -15.611 1.00 85.12 95 ALA A O 1
ATOM 768 N N . ALA A 1 96 ? 3.859 9.080 -14.335 1.00 85.44 96 ALA A N 1
ATOM 769 C CA . ALA A 1 96 ? 3.929 8.111 -15.426 1.00 85.44 96 ALA A CA 1
ATOM 770 C C . ALA A 1 96 ? 2.570 7.835 -16.103 1.00 85.44 96 ALA A C 1
ATOM 772 O O . ALA A 1 96 ? 2.530 7.170 -17.136 1.00 85.44 96 ALA A O 1
ATOM 773 N N . GLY A 1 97 ? 1.466 8.373 -15.573 1.00 81.56 97 GLY A N 1
ATOM 774 C CA . GLY A 1 97 ? 0.135 8.248 -16.170 1.00 81.56 97 GLY A CA 1
ATOM 775 C C . GLY A 1 97 ? -0.763 7.176 -15.546 1.00 81.56 97 GLY A C 1
ATOM 776 O O . GLY A 1 97 ? -1.890 6.998 -16.013 1.00 81.56 97 GLY A O 1
ATOM 777 N N . HIS A 1 98 ? -0.324 6.505 -14.480 1.00 80.56 98 HIS A N 1
ATOM 778 C CA . HIS A 1 98 ? -1.144 5.525 -13.765 1.00 80.56 98 HIS A CA 1
ATOM 779 C C . HIS A 1 98 ? -2.164 6.232 -12.872 1.00 80.56 98 HIS A C 1
ATOM 781 O O . HIS A 1 98 ? -1.817 7.153 -12.138 1.00 80.56 98 HIS A O 1
ATOM 787 N N . HIS A 1 99 ? -3.438 5.838 -12.966 1.00 67.56 99 HIS A N 1
ATOM 788 C CA . HIS A 1 99 ? -4.539 6.350 -12.129 1.00 67.56 99 HIS A CA 1
ATOM 789 C C . HIS A 1 99 ? -4.655 7.896 -12.032 1.00 67.56 99 HIS A C 1
ATOM 791 O O . HIS A 1 99 ? -5.136 8.450 -11.044 1.00 67.56 99 HIS A O 1
ATOM 797 N N . VAL A 1 100 ? -4.320 8.626 -13.106 1.00 59.84 100 VAL A N 1
ATOM 798 C CA . VAL A 1 100 ? -4.306 10.113 -13.167 1.00 59.84 100 VAL A CA 1
ATOM 799 C C . VAL A 1 100 ? -5.610 10.778 -12.700 1.00 59.84 100 VAL A C 1
ATOM 801 O O . VAL A 1 100 ? -5.592 11.912 -12.226 1.00 59.84 100 VAL A O 1
ATOM 804 N N . ARG A 1 101 ? -6.755 10.087 -12.788 1.00 60.78 101 ARG A N 1
ATOM 805 C CA . ARG A 1 101 ? -8.050 10.613 -12.321 1.00 60.78 101 ARG A CA 1
ATOM 806 C C . ARG A 1 101 ? -8.113 10.820 -10.806 1.00 60.78 101 ARG A C 1
ATOM 808 O O . ARG A 1 101 ? -8.878 11.673 -10.370 1.00 60.78 101 ARG A O 1
ATOM 815 N N . HIS A 1 102 ? -7.326 10.083 -10.024 1.00 62.69 102 HIS A N 1
ATOM 816 C CA . HIS A 1 102 ? -7.266 10.230 -8.567 1.00 62.69 102 HIS A CA 1
ATOM 817 C C . HIS A 1 102 ? -6.168 11.209 -8.123 1.00 62.69 102 HIS A C 1
ATOM 819 O O . HIS A 1 102 ? -6.188 11.683 -6.991 1.00 62.69 102 HIS A O 1
ATOM 825 N N . ALA A 1 103 ? -5.249 11.603 -9.013 1.00 61.41 103 ALA A N 1
ATOM 826 C CA . ALA A 1 103 ? -4.172 12.543 -8.690 1.00 61.41 103 ALA A CA 1
ATOM 827 C C . ALA A 1 103 ? -4.652 13.882 -8.066 1.00 61.41 103 ALA A C 1
ATOM 829 O O . ALA A 1 103 ? -3.993 14.364 -7.139 1.00 61.41 103 ALA A O 1
ATOM 830 N N . PRO A 1 104 ? -5.791 14.488 -8.476 1.00 66.38 104 PRO A N 1
ATOM 831 C CA . PRO A 1 104 ? -6.318 15.686 -7.816 1.00 66.38 104 PRO A CA 1
ATOM 832 C C . PRO A 1 104 ? -6.742 15.462 -6.354 1.00 66.38 104 PRO A C 1
ATOM 834 O O . PRO A 1 104 ? -6.527 16.346 -5.528 1.00 66.38 104 PRO A O 1
ATOM 837 N N . GLU A 1 105 ? -7.292 14.287 -6.024 1.00 69.38 105 GLU A N 1
ATOM 838 C CA . GLU A 1 105 ? -7.683 13.898 -4.658 1.00 69.38 105 GLU A CA 1
ATOM 839 C C . GLU A 1 105 ? -6.448 13.856 -3.742 1.00 69.38 105 GLU A C 1
ATOM 841 O O . GLU A 1 105 ? -6.405 14.515 -2.703 1.00 69.38 105 GLU A O 1
ATOM 846 N N . PHE A 1 106 ? -5.379 13.184 -4.184 1.00 60.78 106 PHE A N 1
ATOM 847 C CA . PHE A 1 106 ? -4.127 13.085 -3.424 1.00 60.78 106 PHE A CA 1
ATOM 848 C C . PHE A 1 106 ? -3.364 14.411 -3.331 1.00 60.78 106 PHE A C 1
ATOM 850 O O . PHE A 1 106 ? -2.707 14.685 -2.322 1.00 60.78 106 PHE A O 1
ATOM 857 N N . CYS A 1 107 ? -3.472 15.269 -4.350 1.00 65.06 107 CYS A N 1
ATOM 858 C CA . CYS A 1 107 ? -2.937 16.627 -4.284 1.00 65.06 107 CYS A CA 1
ATOM 859 C C . CYS A 1 107 ? -3.660 17.457 -3.208 1.00 65.06 107 CYS A C 1
ATOM 861 O O . CYS A 1 107 ? -3.000 18.168 -2.449 1.00 65.06 107 CYS A O 1
ATOM 863 N N . ALA A 1 108 ? -4.987 17.320 -3.091 1.00 67.50 108 ALA A N 1
ATOM 864 C CA . ALA A 1 108 ? -5.773 17.984 -2.055 1.00 67.50 108 ALA A CA 1
ATOM 865 C C . ALA A 1 108 ? -5.408 17.488 -0.645 1.00 67.50 108 ALA A C 1
ATOM 867 O O . ALA A 1 108 ? -5.187 18.313 0.241 1.00 67.50 108 ALA A O 1
ATOM 868 N N . TYR A 1 109 ? -5.237 16.174 -0.444 1.00 70.56 109 TYR A N 1
ATOM 869 C CA . TYR A 1 109 ? -4.784 15.629 0.846 1.00 70.56 109 TYR A CA 1
ATOM 870 C C . TYR A 1 109 ? -3.427 16.192 1.274 1.00 70.56 109 TYR A C 1
ATOM 872 O O . TYR A 1 109 ? -3.255 16.563 2.432 1.00 70.56 109 TYR A O 1
ATOM 880 N N . ARG A 1 110 ? -2.480 16.357 0.343 1.00 60.75 110 ARG A N 1
ATOM 881 C CA . ARG A 1 110 ? -1.187 16.984 0.658 1.00 60.75 110 ARG A CA 1
ATOM 882 C C . ARG A 1 110 ? -1.330 18.419 1.157 1.00 60.75 110 ARG A C 1
ATOM 884 O O . ARG A 1 110 ? -0.560 18.837 2.004 1.00 60.75 110 ARG A O 1
ATOM 891 N N . VAL A 1 111 ? -2.263 19.196 0.617 1.00 69.25 111 VAL A N 1
ATOM 892 C CA . VAL A 1 111 ? -2.463 20.581 1.068 1.00 69.25 111 VAL A CA 1
ATOM 893 C C . VAL A 1 111 ? -3.097 20.612 2.460 1.00 69.25 111 VAL A C 1
ATOM 895 O O . VAL A 1 111 ? -2.716 21.439 3.281 1.00 69.25 111 VAL A O 1
ATOM 898 N N . LEU A 1 112 ? -4.036 19.703 2.735 1.00 65.38 112 LEU A N 1
ATOM 899 C CA . LEU A 1 112 ? -4.797 19.685 3.985 1.00 65.38 112 LEU A CA 1
ATOM 900 C C . LEU A 1 112 ? -4.025 19.094 5.169 1.00 65.38 112 LEU A C 1
ATOM 902 O O . LEU A 1 112 ? -4.175 19.579 6.285 1.00 65.38 112 LEU A O 1
ATOM 906 N N . TYR A 1 113 ? -3.196 18.077 4.933 1.00 57.66 113 TYR A N 1
ATOM 907 C CA . TYR A 1 113 ? -2.569 17.282 5.998 1.00 57.66 113 TYR A CA 1
ATOM 908 C C . TYR A 1 113 ? -1.050 17.482 6.115 1.00 57.66 113 TYR A C 1
ATOM 910 O O . TYR A 1 113 ? -0.370 16.705 6.778 1.00 57.66 113 TYR A O 1
ATOM 918 N N . ASN A 1 114 ? -0.506 18.524 5.478 1.00 52.62 114 ASN A N 1
ATOM 919 C CA . ASN A 1 114 ? 0.919 18.876 5.519 1.00 52.62 114 ASN A CA 1
ATOM 920 C C . ASN A 1 114 ? 1.161 20.271 6.140 1.00 52.62 114 ASN A C 1
ATOM 922 O O . ASN A 1 114 ? 2.098 20.963 5.735 1.00 52.62 114 ASN A O 1
ATOM 926 N N . SER A 1 115 ? 0.286 20.690 7.068 1.00 46.91 115 SER A N 1
ATOM 927 C CA . SER A 1 115 ? 0.387 21.934 7.858 1.00 46.91 115 SER A CA 1
ATOM 928 C C . SER A 1 115 ? 0.781 21.652 9.303 1.00 46.91 115 SER A C 1
ATOM 930 O O . SER A 1 115 ? 0.266 20.654 9.851 1.00 46.91 115 SER A O 1
#

Radius of gyration: 15.24 Å; chains: 1; bounding box: 44×40×39 Å

pLDDT: mean 82.04, std 17.59, range [37.38, 96.88]

InterPro domains:
  IPR005062 SAC3/GANP/THP3, conserved domain [PF03399] (9-77)
  IPR045107 SAC3/GANP/THP3 [PTHR12436] (1-114)